Protein AF-A0A293M9V7-F1 (afdb_monomer)

Foldseek 3Di:
DDDLVVLLVCCCVPPVVVCVVCLVVQVPDDPVSLVVSQVVVLVSLCVSVVHDPPDDSVVSCVVSVPDRSNVVSVVVVVVVVVVD

Structure (mmCIF, N/CA/C/O backbone):
data_AF-A0A293M9V7-F1
#
_entry.id   AF-A0A293M9V7-F1
#
loop_
_atom_site.group_PDB
_atom_site.id
_atom_site.type_symbol
_atom_site.label_atom_id
_atom_site.label_alt_id
_atom_site.label_comp_id
_atom_site.label_asym_id
_atom_site.lab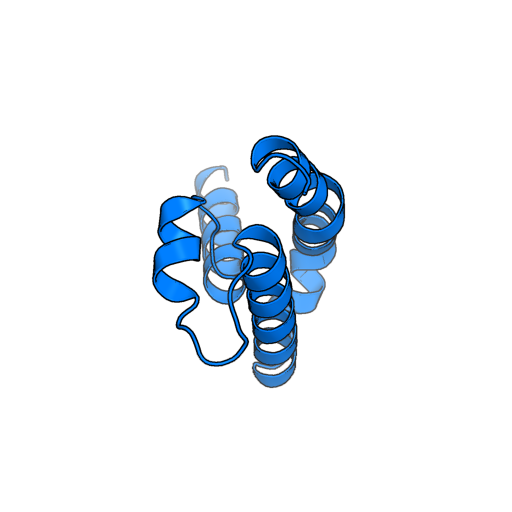el_entity_id
_atom_site.label_seq_id
_atom_site.pdbx_PDB_ins_code
_atom_site.Cartn_x
_atom_site.Cartn_y
_atom_site.Cartn_z
_atom_site.occupancy
_atom_site.B_iso_or_equiv
_atom_site.auth_seq_id
_atom_site.auth_comp_id
_atom_site.auth_asym_id
_atom_site.auth_atom_id
_atom_site.pdbx_PDB_model_num
ATOM 1 N N . MET A 1 1 ? -1.374 4.278 22.039 1.00 63.72 1 MET A N 1
ATOM 2 C CA . MET A 1 1 ? -1.681 3.481 20.827 1.00 63.72 1 MET A CA 1
ATOM 3 C C . MET A 1 1 ? -2.228 4.425 19.762 1.00 63.72 1 MET A C 1
ATOM 5 O O . MET A 1 1 ? -3.261 5.027 20.007 1.00 63.72 1 MET A O 1
ATOM 9 N N . PHE A 1 2 ? -1.528 4.642 18.640 1.00 77.00 2 PHE A N 1
ATOM 10 C CA . PHE A 1 2 ? -1.978 5.610 17.626 1.00 77.00 2 PHE A CA 1
ATOM 11 C C . PHE A 1 2 ? -3.291 5.167 16.950 1.00 77.00 2 PHE A C 1
ATOM 13 O O . PHE A 1 2 ? -3.455 3.968 16.686 1.00 77.00 2 PHE A O 1
ATOM 20 N N . PRO A 1 3 ? -4.205 6.101 16.625 1.00 88.06 3 PRO A N 1
ATOM 21 C CA . PRO A 1 3 ? -5.431 5.791 15.897 1.00 88.06 3 PRO A CA 1
ATOM 22 C C . PRO A 1 3 ? -5.123 5.220 14.506 1.00 88.06 3 PRO A C 1
ATOM 24 O O . PRO A 1 3 ? -4.112 5.548 13.879 1.00 88.06 3 PRO A O 1
ATOM 27 N N . PHE A 1 4 ? -6.017 4.362 14.006 1.00 87.56 4 PHE A N 1
ATOM 28 C CA . PHE A 1 4 ? -5.836 3.648 12.737 1.00 87.56 4 PHE A CA 1
ATOM 29 C C . PHE A 1 4 ? -5.524 4.582 11.556 1.00 87.56 4 PHE A C 1
ATOM 31 O O . PHE A 1 4 ? -4.610 4.305 10.781 1.00 87.56 4 PHE A O 1
ATOM 38 N N . ARG A 1 5 ? -6.213 5.728 11.471 1.00 89.00 5 ARG A N 1
ATOM 39 C CA . ARG A 1 5 ? -6.003 6.737 10.421 1.00 89.00 5 ARG A CA 1
ATOM 40 C C . ARG A 1 5 ? -4.557 7.225 10.328 1.00 89.00 5 ARG A C 1
ATOM 42 O O . ARG A 1 5 ? -4.034 7.326 9.225 1.00 89.00 5 ARG A O 1
ATOM 49 N N . ILE A 1 6 ? -3.901 7.482 11.461 1.00 91.69 6 ILE A N 1
ATOM 50 C CA . ILE A 1 6 ? -2.510 7.964 11.476 1.00 91.69 6 ILE A CA 1
ATOM 51 C C . ILE A 1 6 ? -1.564 6.860 11.001 1.00 91.69 6 ILE A C 1
ATOM 53 O O . ILE A 1 6 ? -0.674 7.111 10.195 1.00 91.69 6 ILE A O 1
ATOM 57 N N . LYS A 1 7 ? -1.794 5.615 11.434 1.00 91.38 7 LYS A N 1
ATOM 58 C CA . LYS A 1 7 ? -0.999 4.459 10.992 1.00 91.38 7 LYS A CA 1
ATOM 59 C C . LYS A 1 7 ? -1.125 4.226 9.483 1.00 91.38 7 LYS A C 1
ATOM 61 O O . LYS A 1 7 ? -0.127 3.947 8.825 1.00 91.38 7 LYS A O 1
ATOM 66 N N . LEU A 1 8 ? -2.331 4.383 8.933 1.00 92.12 8 LEU A N 1
ATOM 67 C CA . LEU A 1 8 ? -2.576 4.305 7.492 1.00 92.12 8 LEU A CA 1
ATOM 68 C C . LEU A 1 8 ? -1.900 5.452 6.734 1.00 92.12 8 LEU A C 1
ATOM 70 O O . LEU A 1 8 ? -1.299 5.219 5.689 1.00 92.12 8 LEU A O 1
ATOM 74 N N . LEU A 1 9 ? -1.953 6.672 7.272 1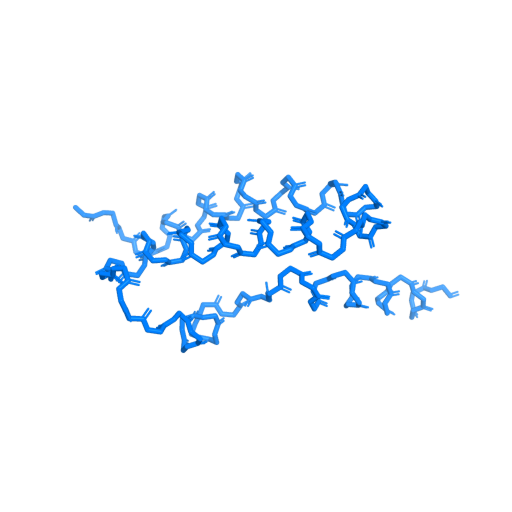.00 93.06 9 LEU A N 1
ATOM 75 C CA . LEU A 1 9 ? -1.292 7.829 6.674 1.00 93.06 9 LEU A CA 1
ATOM 76 C C . LEU A 1 9 ? 0.223 7.624 6.609 1.00 93.06 9 LEU A C 1
ATOM 78 O O . LEU A 1 9 ? 0.798 7.801 5.543 1.00 93.06 9 LEU A O 1
ATOM 82 N N . LEU A 1 10 ? 0.844 7.163 7.697 1.00 93.00 10 LEU A N 1
ATOM 83 C CA . LEU A 1 10 ? 2.270 6.822 7.739 1.00 93.00 10 LEU A CA 1
ATOM 84 C C . LEU A 1 10 ? 2.639 5.708 6.755 1.00 93.00 10 LEU A C 1
ATOM 86 O O . LEU A 1 10 ? 3.657 5.786 6.069 1.00 93.00 10 LEU A O 1
ATOM 90 N N . TYR A 1 11 ? 1.808 4.669 6.659 1.00 93.69 11 TYR A N 1
ATOM 91 C CA . TYR A 1 11 ? 2.007 3.607 5.677 1.00 93.69 11 TYR A CA 1
ATOM 92 C C . TYR A 1 11 ? 1.968 4.157 4.245 1.00 93.69 11 TYR A C 1
ATOM 94 O O . TYR A 1 11 ? 2.818 3.812 3.426 1.00 93.69 11 TYR A O 1
ATOM 102 N N . ASN A 1 12 ? 1.023 5.047 3.947 1.00 92.00 12 ASN A N 1
ATOM 103 C CA . ASN A 1 12 ? 0.903 5.643 2.623 1.00 92.00 12 ASN A CA 1
ATOM 104 C C . ASN A 1 12 ? 2.051 6.620 2.312 1.00 92.00 12 ASN A C 1
ATOM 106 O O . ASN A 1 12 ? 2.593 6.589 1.208 1.00 92.00 12 ASN A O 1
ATOM 110 N N . SER A 1 13 ? 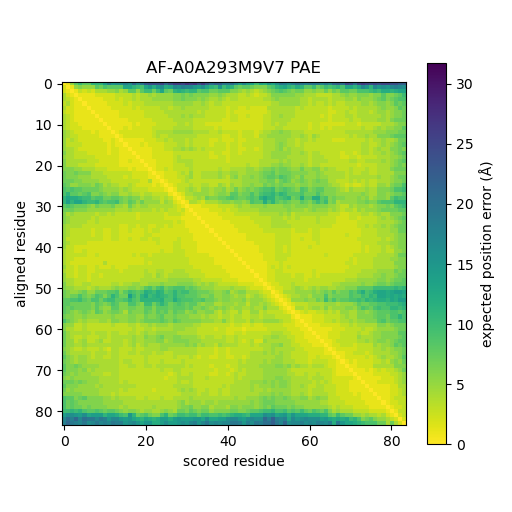2.447 7.456 3.274 1.00 93.56 13 SER A N 1
ATOM 111 C CA . SER A 1 13 ? 3.457 8.499 3.073 1.00 93.56 13 SER A CA 1
ATOM 112 C C . SER A 1 13 ? 4.882 7.964 3.005 1.00 93.56 13 SER A C 1
ATOM 114 O O . SER A 1 13 ? 5.687 8.520 2.263 1.00 93.56 13 SER A O 1
ATOM 116 N N . LEU A 1 14 ? 5.197 6.894 3.741 1.00 91.19 14 LEU A N 1
ATOM 117 C CA . LEU A 1 14 ? 6.537 6.308 3.778 1.00 91.19 14 LEU A CA 1
ATOM 118 C C . LEU A 1 14 ? 6.624 5.060 2.904 1.00 91.19 14 LEU A C 1
ATOM 120 O O . LEU A 1 14 ? 7.462 4.964 2.020 1.00 91.19 14 LEU A O 1
ATOM 124 N N . PHE A 1 15 ? 5.764 4.070 3.127 1.00 92.06 15 PHE A N 1
ATOM 125 C CA . PHE A 1 15 ? 5.935 2.769 2.482 1.00 92.06 15 PHE A CA 1
ATOM 126 C C . PHE A 1 15 ? 5.371 2.748 1.055 1.00 92.06 15 PHE A C 1
ATOM 128 O O . PHE A 1 15 ? 6.055 2.334 0.116 1.00 92.06 15 PHE A O 1
ATOM 135 N N . MET A 1 16 ? 4.130 3.212 0.875 1.00 91.31 16 MET A N 1
ATOM 136 C CA . MET A 1 16 ? 3.463 3.194 -0.433 1.00 91.31 16 MET A CA 1
ATOM 137 C C . MET A 1 16 ? 4.098 4.170 -1.429 1.00 91.31 16 MET A C 1
ATOM 139 O O . MET A 1 16 ? 4.167 3.851 -2.616 1.00 91.31 16 MET A O 1
ATOM 143 N N . SER A 1 17 ? 4.570 5.330 -0.972 1.00 92.06 17 SER A N 1
ATOM 144 C CA . SER A 1 17 ? 5.268 6.322 -1.801 1.00 92.06 17 SER A CA 1
ATOM 145 C C . SER A 1 17 ? 6.556 5.746 -2.404 1.00 92.06 17 SER A C 1
ATOM 147 O O . SER A 1 17 ? 6.709 5.748 -3.627 1.00 92.06 17 SER A O 1
ATOM 149 N N . HIS A 1 18 ? 7.423 5.140 -1.583 1.00 91.25 18 HIS A N 1
ATOM 150 C CA . HIS A 1 18 ? 8.655 4.491 -2.041 1.00 91.25 18 HIS A CA 1
ATOM 151 C C . HIS A 1 18 ? 8.378 3.311 -2.974 1.00 91.25 18 HIS A C 1
ATOM 153 O O . HIS A 1 18 ? 8.992 3.206 -4.036 1.00 91.25 18 HIS A O 1
ATOM 159 N N . LEU A 1 19 ? 7.419 2.441 -2.632 1.00 90.19 19 LEU A N 1
ATOM 160 C CA . LEU A 1 19 ? 7.021 1.347 -3.522 1.00 90.19 19 LEU A CA 1
ATOM 161 C C . LEU A 1 19 ? 6.463 1.858 -4.846 1.00 90.19 19 LEU A C 1
ATOM 163 O O . LEU A 1 19 ? 6.701 1.255 -5.891 1.00 90.19 19 LEU A O 1
ATOM 167 N N . SER A 1 20 ? 5.713 2.954 -4.810 1.00 88.69 20 SER A N 1
ATOM 168 C CA . SER A 1 20 ? 5.125 3.533 -6.006 1.00 88.69 20 SER A CA 1
ATOM 169 C C . SER A 1 20 ? 6.167 4.119 -6.938 1.00 88.69 20 SER A C 1
ATOM 171 O O . SER A 1 20 ? 6.024 3.916 -8.141 1.00 88.69 20 SER A O 1
ATOM 173 N N . TYR A 1 21 ? 7.174 4.800 -6.394 1.00 90.31 21 TYR A N 1
ATOM 174 C CA . TYR A 1 21 ? 8.275 5.383 -7.152 1.00 90.31 21 TYR A CA 1
ATOM 175 C C . TYR A 1 21 ? 9.185 4.299 -7.739 1.00 90.31 21 TYR A C 1
ATOM 177 O O . TYR A 1 21 ? 9.389 4.234 -8.947 1.00 90.31 21 TYR A O 1
ATOM 185 N N . CYS A 1 22 ? 9.641 3.357 -6.911 1.00 88.94 22 CYS A N 1
ATOM 186 C CA . CYS A 1 22 ? 10.571 2.311 -7.332 1.00 88.94 22 CYS A CA 1
ATOM 187 C C . CYS A 1 22 ? 9.907 1.164 -8.121 1.00 88.94 22 CYS A C 1
ATOM 189 O O . CYS A 1 22 ? 10.521 0.108 -8.272 1.00 88.94 22 CYS A O 1
ATOM 191 N N . HIS A 1 23 ? 8.665 1.318 -8.603 1.00 87.12 23 HIS A N 1
ATOM 192 C CA . HIS A 1 23 ? 7.894 0.207 -9.178 1.00 87.12 23 HIS A CA 1
ATOM 193 C C . HIS A 1 23 ? 8.488 -0.394 -10.448 1.00 87.12 23 HIS A C 1
ATOM 195 O O . HIS A 1 23 ? 8.290 -1.580 -10.701 1.00 87.12 23 HIS A O 1
ATOM 201 N N . LEU A 1 24 ? 9.226 0.398 -11.225 1.00 86.06 24 LEU A N 1
ATOM 202 C CA . LEU A 1 24 ? 9.952 -0.081 -12.401 1.00 86.06 24 LEU A CA 1
ATOM 203 C C . LEU A 1 24 ? 11.128 -0.977 -11.996 1.00 86.06 24 LEU A C 1
ATOM 205 O O . LEU A 1 24 ? 11.365 -2.012 -12.615 1.00 86.06 24 LEU A O 1
ATOM 209 N N . VAL A 1 25 ? 11.809 -0.617 -10.904 1.00 88.56 25 VAL A N 1
ATOM 210 C CA . VAL A 1 25 ? 12.958 -1.361 -10.382 1.00 88.56 25 VAL A CA 1
ATOM 211 C C . VAL A 1 25 ? 12.499 -2.680 -9.779 1.00 88.56 25 VAL 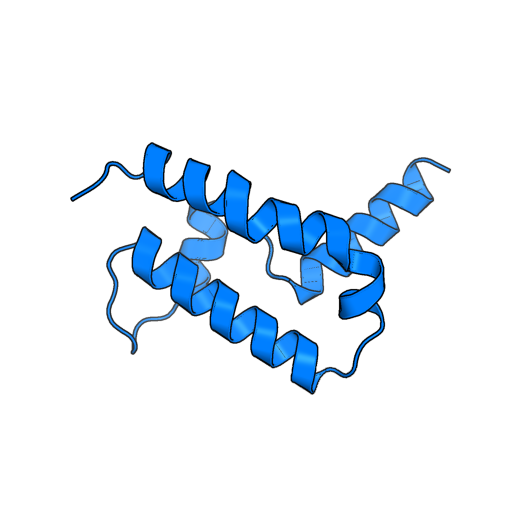A C 1
ATOM 213 O O . VAL A 1 25 ? 12.898 -3.739 -10.241 1.00 88.56 25 VAL A O 1
ATOM 216 N N . TRP A 1 26 ? 11.622 -2.666 -8.772 1.00 88.12 26 TRP A N 1
ATOM 217 C CA . TRP A 1 26 ? 11.230 -3.926 -8.133 1.00 88.12 26 TRP A CA 1
ATOM 218 C C . TRP A 1 26 ? 10.279 -4.770 -8.992 1.00 88.12 26 TRP A C 1
ATOM 220 O O . TRP A 1 26 ? 10.259 -5.990 -8.839 1.00 88.12 26 TRP A O 1
ATOM 230 N N . GLY A 1 27 ? 9.523 -4.167 -9.914 1.00 83.94 27 GLY A N 1
ATOM 231 C CA . GLY A 1 27 ? 8.613 -4.883 -10.813 1.00 83.94 27 GLY A CA 1
ATOM 232 C C . GLY A 1 27 ? 9.315 -5.780 -11.835 1.00 83.94 27 GLY A C 1
ATOM 233 O O . GLY A 1 27 ? 8.743 -6.780 -12.261 1.00 83.94 27 GLY A O 1
ATOM 234 N N . THR A 1 28 ? 10.564 -5.459 -12.180 1.00 84.50 28 THR A N 1
ATOM 235 C CA . THR A 1 28 ? 11.409 -6.219 -13.118 1.00 84.50 28 THR A CA 1
ATOM 236 C C . THR A 1 28 ? 12.372 -7.184 -12.419 1.00 84.50 28 THR A C 1
ATOM 238 O O . THR A 1 28 ? 13.057 -7.965 -13.074 1.00 84.50 28 THR A O 1
ATOM 241 N N . THR A 1 29 ? 12.419 -7.168 -11.084 1.00 89.31 29 THR A N 1
ATOM 242 C CA . THR A 1 29 ? 13.338 -8.014 -10.308 1.00 89.31 29 THR A CA 1
ATOM 243 C C . THR A 1 29 ? 12.849 -9.451 -10.120 1.00 89.31 29 THR A C 1
ATOM 245 O O . THR A 1 29 ? 11.670 -9.775 -10.271 1.00 89.31 29 THR A O 1
ATOM 248 N N . SER A 1 30 ? 13.773 -10.324 -9.708 1.00 89.00 30 SER A N 1
ATOM 249 C CA . SER A 1 30 ? 13.503 -11.718 -9.362 1.00 89.00 30 SER A CA 1
ATOM 250 C C . SER A 1 30 ? 12.408 -11.873 -8.303 1.00 89.00 30 SER A C 1
ATOM 252 O O . SER A 1 30 ? 12.288 -11.098 -7.350 1.00 89.00 30 SER A O 1
ATOM 254 N N . ARG A 1 31 ? 11.652 -12.971 -8.408 1.00 87.19 31 ARG A N 1
ATOM 255 C CA . ARG A 1 31 ? 10.539 -13.308 -7.504 1.00 87.19 31 ARG A CA 1
ATOM 256 C C . ARG A 1 31 ? 10.945 -13.382 -6.027 1.00 87.19 31 ARG A C 1
ATOM 258 O O . ARG A 1 31 ? 10.129 -13.099 -5.154 1.00 87.19 31 ARG A O 1
ATOM 265 N N . THR A 1 32 ? 12.201 -13.711 -5.739 1.00 90.19 32 THR A N 1
ATOM 266 C CA . THR A 1 32 ? 12.787 -13.694 -4.389 1.00 90.19 32 THR A CA 1
ATOM 267 C C . THR A 1 32 ? 12.775 -12.295 -3.766 1.00 90.19 32 THR A C 1
ATOM 269 O O . THR A 1 32 ? 12.351 -12.137 -2.620 1.00 90.19 32 THR A O 1
ATOM 272 N N . ASN A 1 33 ? 13.146 -11.267 -4.530 1.00 89.75 33 ASN A N 1
ATOM 273 C CA . ASN A 1 33 ? 13.157 -9.877 -4.072 1.00 89.75 33 ASN A CA 1
ATOM 274 C C . ASN A 1 33 ? 11.734 -9.353 -3.862 1.00 89.75 33 ASN A C 1
ATOM 276 O O . ASN A 1 33 ? 11.441 -8.747 -2.831 1.00 89.75 33 ASN A O 1
ATOM 280 N N . VAL A 1 34 ? 10.818 -9.674 -4.779 1.00 90.88 34 VAL A N 1
ATOM 281 C CA . VAL A 1 34 ? 9.390 -9.347 -4.634 1.00 90.88 34 VAL A CA 1
ATOM 282 C C . VAL A 1 34 ? 8.797 -10.008 -3.386 1.00 90.88 34 VAL A C 1
ATOM 284 O O . VAL A 1 34 ? 8.071 -9.366 -2.627 1.00 90.88 34 VAL A O 1
ATOM 287 N N . ASN A 1 35 ? 9.148 -11.268 -3.112 1.00 91.94 35 ASN A N 1
ATOM 288 C CA . ASN A 1 35 ? 8.723 -11.960 -1.896 1.00 91.94 35 ASN A CA 1
ATOM 289 C C . ASN A 1 35 ? 9.274 -11.285 -0.633 1.00 91.94 35 ASN A C 1
ATOM 291 O O . ASN A 1 35 ? 8.538 -11.132 0.342 1.00 91.94 35 ASN A O 1
ATOM 295 N N . ARG A 1 36 ? 10.531 -10.826 -0.648 1.00 92.25 36 ARG A N 1
ATOM 296 C CA . ARG A 1 36 ? 11.123 -10.072 0.467 1.00 92.25 36 ARG A CA 1
ATOM 297 C C . ARG A 1 36 ? 10.351 -8.781 0.740 1.00 92.25 36 ARG A C 1
ATOM 299 O O . ARG A 1 36 ? 10.010 -8.507 1.890 1.00 92.25 36 ARG A O 1
ATOM 306 N N . LEU A 1 37 ? 10.000 -8.035 -0.307 1.00 92.81 37 LEU A N 1
ATOM 307 C CA . LEU A 1 37 ? 9.166 -6.838 -0.190 1.00 92.81 37 LEU A CA 1
ATOM 308 C C . LEU A 1 37 ? 7.772 -7.162 0.371 1.00 92.81 37 LEU A C 1
ATOM 310 O O . LEU A 1 37 ? 7.266 -6.448 1.235 1.00 92.81 37 LEU A O 1
ATOM 314 N N . LEU A 1 38 ? 7.169 -8.275 -0.056 1.00 92.25 38 LEU A N 1
ATOM 315 C CA . LEU A 1 38 ? 5.874 -8.747 0.442 1.00 92.25 38 LEU A CA 1
ATOM 316 C C . LEU A 1 38 ? 5.937 -9.094 1.940 1.00 92.25 38 LEU A C 1
ATOM 318 O O . LEU A 1 38 ? 5.024 -8.758 2.695 1.00 92.25 38 LEU A O 1
ATOM 322 N N . VAL A 1 39 ? 7.024 -9.714 2.408 1.00 92.94 39 VAL A N 1
ATOM 323 C CA . VAL A 1 39 ? 7.245 -9.981 3.841 1.00 92.94 39 VAL A CA 1
ATOM 324 C C . VAL A 1 39 ? 7.319 -8.678 4.642 1.00 92.94 39 VAL A C 1
ATOM 326 O O . VAL A 1 39 ? 6.680 -8.580 5.694 1.00 92.94 39 VAL A O 1
ATOM 329 N N . ILE A 1 40 ? 8.021 -7.660 4.133 1.00 92.94 40 ILE A N 1
ATOM 330 C CA . ILE A 1 40 ? 8.090 -6.332 4.765 1.00 92.94 40 ILE A CA 1
ATOM 331 C C . ILE A 1 40 ? 6.698 -5.682 4.797 1.00 92.94 40 ILE A C 1
ATOM 333 O O . ILE A 1 40 ? 6.269 -5.209 5.849 1.00 92.94 40 ILE A O 1
ATOM 337 N N . GLN A 1 41 ? 5.940 -5.747 3.698 1.00 93.12 41 GLN A N 1
ATOM 338 C CA . GLN A 1 41 ? 4.565 -5.241 3.638 1.00 93.12 41 GLN A CA 1
ATOM 339 C C . GLN A 1 41 ? 3.659 -5.913 4.684 1.00 93.12 41 GLN A C 1
ATOM 341 O O . GLN A 1 41 ? 2.930 -5.238 5.410 1.00 93.12 41 GLN A O 1
ATOM 346 N N . LYS A 1 42 ? 3.741 -7.243 4.829 1.00 92.38 42 LYS A N 1
ATOM 347 C CA . LYS A 1 42 ? 3.006 -7.992 5.864 1.00 92.38 42 LYS A CA 1
ATOM 348 C C . LYS A 1 42 ? 3.415 -7.588 7.278 1.00 92.38 42 LYS A C 1
ATOM 350 O O . LYS A 1 42 ? 2.576 -7.596 8.175 1.00 92.38 42 LYS A O 1
ATOM 355 N N . LYS A 1 43 ? 4.692 -7.268 7.508 1.00 91.31 43 LYS A N 1
ATOM 356 C CA . LYS A 1 43 ? 5.174 -6.775 8.808 1.00 91.31 43 LYS A CA 1
ATOM 357 C C . LYS A 1 43 ? 4.541 -5.421 9.143 1.00 91.31 43 LYS A C 1
ATOM 359 O O . LYS A 1 43 ? 4.019 -5.269 10.243 1.00 91.31 43 LYS A O 1
ATOM 364 N N . MET A 1 44 ? 4.490 -4.498 8.181 1.00 91.56 44 MET A N 1
ATOM 365 C CA . MET A 1 44 ? 3.839 -3.194 8.355 1.00 91.56 44 MET A CA 1
ATOM 366 C C . MET A 1 44 ? 2.346 -3.332 8.660 1.00 91.56 44 MET A C 1
ATOM 368 O O . MET A 1 44 ? 1.858 -2.732 9.613 1.00 91.56 44 MET A O 1
ATOM 372 N N . ILE A 1 45 ? 1.628 -4.184 7.924 1.00 92.69 45 ILE A N 1
ATOM 373 C CA . ILE A 1 45 ? 0.197 -4.420 8.168 1.00 92.69 45 ILE A CA 1
ATOM 374 C C . ILE A 1 45 ? -0.045 -5.025 9.553 1.00 92.69 45 ILE A C 1
ATOM 37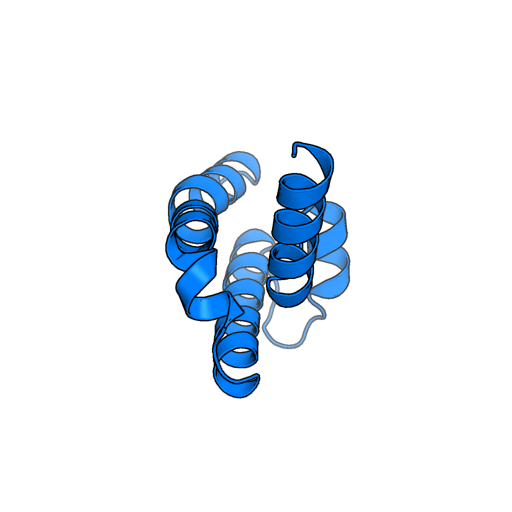6 O O . ILE A 1 45 ? -0.984 -4.617 10.229 1.00 92.69 45 ILE A O 1
ATOM 380 N N . ARG A 1 46 ? 0.819 -5.935 10.024 1.00 91.62 46 ARG A N 1
ATOM 381 C CA . ARG A 1 46 ? 0.737 -6.464 11.397 1.00 91.62 46 ARG A CA 1
ATOM 382 C C . ARG A 1 46 ? 0.921 -5.376 12.450 1.00 91.62 46 ARG A C 1
ATOM 384 O O . ARG A 1 46 ? 0.154 -5.345 13.407 1.00 91.62 46 ARG A O 1
ATOM 391 N N . MET A 1 47 ? 1.867 -4.456 12.250 1.00 89.56 47 MET A N 1
ATOM 392 C CA . MET A 1 47 ? 2.033 -3.296 13.136 1.00 89.56 47 MET A CA 1
ATOM 393 C C . MET A 1 47 ? 0.822 -2.355 13.075 1.00 89.56 47 MET A C 1
ATOM 395 O O . MET A 1 47 ? 0.383 -1.842 14.098 1.00 89.56 47 MET A O 1
ATOM 399 N N . MET A 1 48 ? 0.228 -2.154 11.896 1.00 90.38 48 MET A N 1
ATOM 400 C CA . MET A 1 48 ? -0.988 -1.348 11.756 1.00 90.38 48 MET A CA 1
ATOM 401 C C . MET A 1 48 ? -2.191 -1.986 12.449 1.00 90.38 48 MET A C 1
ATOM 403 O O . MET A 1 48 ? -2.974 -1.278 13.081 1.00 90.38 48 MET A O 1
ATOM 407 N N . ALA A 1 49 ? -2.321 -3.305 12.357 1.00 89.38 49 ALA A N 1
ATOM 408 C CA . ALA A 1 49 ? -3.441 -4.048 12.909 1.00 89.38 49 ALA A CA 1
ATOM 409 C C . ALA A 1 49 ? -3.248 -4.459 14.380 1.00 89.38 49 ALA A C 1
ATOM 411 O O . ALA A 1 49 ? -4.203 -4.907 15.004 1.00 89.38 49 ALA A O 1
ATOM 412 N N . ASN A 1 50 ? -2.047 -4.261 14.943 1.00 88.44 50 ASN A N 1
ATOM 413 C CA . ASN A 1 50 ? -1.642 -4.703 16.284 1.00 88.44 50 ASN A CA 1
ATOM 414 C C . ASN A 1 50 ? -1.824 -6.213 16.506 1.00 88.44 50 ASN A C 1
ATOM 416 O O . ASN A 1 50 ? -2.433 -6.639 17.484 1.00 88.44 50 ASN A O 1
ATOM 420 N N . ILE A 1 51 ? -1.302 -7.027 15.589 1.00 89.12 51 ILE A N 1
ATOM 421 C CA . ILE A 1 51 ? -1.500 -8.481 15.620 1.00 89.12 51 ILE A CA 1
ATOM 422 C C . ILE A 1 51 ? -0.164 -9.201 15.725 1.00 89.12 51 ILE A C 1
ATOM 424 O O . ILE A 1 51 ? 0.833 -8.780 15.135 1.00 89.12 51 ILE A O 1
ATOM 428 N N . GLY A 1 52 ? -0.167 -10.318 16.454 1.00 87.31 52 GLY A N 1
ATOM 429 C CA . GLY A 1 52 ? 0.980 -11.207 16.582 1.00 87.31 52 GLY A CA 1
ATOM 430 C C . GLY A 1 52 ? 1.475 -11.784 15.250 1.00 87.31 52 GLY A C 1
ATOM 431 O O . GLY A 1 52 ? 0.781 -11.809 14.231 1.00 87.31 52 GLY A O 1
ATOM 432 N N . PHE A 1 53 ? 2.706 -12.291 15.272 1.00 80.56 53 PHE A N 1
ATOM 433 C CA . PHE A 1 53 ? 3.405 -12.791 14.086 1.00 80.56 53 PHE A CA 1
ATOM 434 C C . PHE A 1 53 ? 2.698 -13.972 13.399 1.00 80.56 53 PHE A C 1
ATOM 436 O O . PHE A 1 53 ? 2.713 -14.054 12.173 1.00 80.56 53 PHE A O 1
ATOM 443 N N . TYR A 1 54 ? 2.047 -14.848 14.166 1.00 81.44 54 TYR A N 1
ATOM 444 C CA . TYR A 1 54 ? 1.441 -16.087 13.660 1.00 81.44 54 TYR A CA 1
ATOM 445 C C . TYR A 1 54 ? 0.090 -15.902 12.961 1.00 81.44 54 TYR A C 1
ATOM 447 O O . TYR A 1 54 ? -0.367 -16.798 12.257 1.00 81.44 54 TYR A O 1
ATOM 455 N N . TYR A 1 55 ? -0.550 -14.744 13.115 1.00 86.25 55 TYR A N 1
ATOM 456 C CA . TYR A 1 55 ? -1.865 -14.513 12.530 1.00 86.25 55 TYR A CA 1
ATOM 457 C C . TYR A 1 55 ? -1.788 -14.205 11.032 1.00 86.25 55 TYR A C 1
ATOM 459 O O . TYR A 1 55 ? -0.850 -13.563 10.538 1.00 86.25 55 TYR A O 1
ATOM 467 N N . SER A 1 56 ? -2.830 -14.622 10.308 1.00 87.19 56 SER A N 1
ATOM 468 C CA . SER A 1 56 ? -2.965 -14.320 8.886 1.00 87.19 56 SER A CA 1
ATOM 469 C C . SER A 1 56 ? -3.183 -12.823 8.655 1.00 87.19 56 SER A C 1
ATOM 471 O O . SER A 1 56 ? -4.012 -12.176 9.288 1.00 87.19 56 SER A O 1
ATOM 473 N N . THR A 1 57 ? -2.440 -12.274 7.696 1.00 88.06 57 THR A N 1
ATOM 474 C CA . THR A 1 57 ? -2.538 -10.863 7.280 1.00 88.06 57 THR A CA 1
ATOM 475 C C . THR A 1 57 ? -3.547 -10.646 6.158 1.00 88.06 57 THR A C 1
ATOM 477 O O . THR A 1 57 ? -3.844 -9.505 5.819 1.00 88.06 57 THR A O 1
ATOM 480 N N . GLU A 1 58 ? -4.082 -11.721 5.576 1.00 87.75 58 GLU A N 1
ATOM 481 C CA . GLU A 1 58 ? -4.902 -11.687 4.362 1.00 87.75 58 GLU A CA 1
ATOM 482 C C . GLU A 1 58 ? -6.180 -10.859 4.519 1.00 87.75 58 GLU A C 1
ATOM 484 O O . GLU A 1 58 ? -6.490 -10.036 3.658 1.00 87.75 58 GLU A O 1
ATOM 489 N N . ASN A 1 59 ? -6.862 -11.000 5.655 1.00 88.56 59 ASN A N 1
ATOM 490 C CA . ASN A 1 59 ? -8.079 -10.243 5.947 1.00 88.56 59 ASN A CA 1
ATOM 491 C C . ASN A 1 59 ? -7.796 -8.738 6.058 1.00 88.56 59 ASN A C 1
ATOM 493 O O . ASN A 1 59 ? -8.594 -7.924 5.601 1.00 88.56 59 ASN A O 1
ATOM 497 N N . TYR A 1 60 ? -6.627 -8.358 6.576 1.00 89.38 60 TYR A N 1
ATOM 498 C CA . TYR A 1 60 ? -6.248 -6.957 6.775 1.00 89.38 60 TYR A CA 1
ATOM 499 C C . TYR A 1 60 ? -5.882 -6.243 5.480 1.00 89.38 60 TYR A C 1
ATOM 501 O O . TYR A 1 60 ? -6.143 -5.051 5.355 1.00 89.38 60 TYR A O 1
ATOM 509 N N . PHE A 1 61 ? -5.358 -6.960 4.482 1.00 90.19 61 PHE A N 1
ATOM 510 C CA . PHE A 1 61 ? -5.196 -6.391 3.142 1.00 90.19 61 PHE A CA 1
ATOM 511 C C . PHE A 1 61 ? -6.542 -5.939 2.563 1.00 90.19 61 PHE A C 1
ATOM 513 O O . PHE A 1 61 ? -6.626 -4.842 2.016 1.00 90.19 61 PHE A O 1
ATOM 520 N N . LYS A 1 62 ? -7.595 -6.753 2.731 1.00 89.12 62 LYS A N 1
ATOM 521 C CA . LYS A 1 62 ? -8.952 -6.411 2.283 1.00 89.12 62 LYS A CA 1
ATOM 522 C C . LYS A 1 62 ? -9.558 -5.291 3.130 1.00 89.12 62 LYS A C 1
ATOM 524 O O . LYS A 1 62 ? -10.021 -4.309 2.573 1.00 89.12 62 LYS A O 1
ATOM 529 N N . LEU A 1 63 ? -9.486 -5.396 4.459 1.00 88.88 63 LEU A N 1
ATOM 530 C CA . LEU A 1 63 ? -10.031 -4.383 5.376 1.00 88.88 63 LEU A CA 1
ATOM 531 C C . LEU A 1 63 ? -9.416 -2.996 5.165 1.00 88.88 63 LEU A C 1
ATOM 533 O O . LEU A 1 63 ? -10.108 -1.990 5.279 1.00 88.88 63 LEU A O 1
ATOM 537 N N . TYR A 1 64 ? -8.116 -2.930 4.872 1.00 88.88 64 TYR A N 1
ATOM 538 C CA . TYR A 1 64 ? -7.410 -1.665 4.669 1.00 88.88 64 TYR A CA 1
ATOM 539 C C . TYR A 1 64 ? -7.389 -1.214 3.206 1.00 88.88 64 TYR A C 1
ATOM 541 O O . TYR A 1 64 ? -6.805 -0.172 2.917 1.00 88.88 64 TYR A O 1
ATOM 549 N N . ASN A 1 65 ? -8.011 -1.970 2.292 1.00 89.31 65 ASN A N 1
ATOM 550 C CA . ASN A 1 65 ? -7.972 -1.731 0.846 1.00 89.31 65 ASN A CA 1
ATOM 551 C C . ASN A 1 65 ? -6.539 -1.566 0.304 1.00 89.31 65 ASN A C 1
ATOM 553 O O . ASN A 1 65 ? -6.266 -0.737 -0.563 1.00 89.31 65 ASN A O 1
ATOM 557 N N . ILE A 1 66 ? -5.601 -2.364 0.822 1.00 91.12 66 ILE A N 1
ATOM 558 C CA . ILE A 1 66 ? -4.196 -2.345 0.408 1.00 91.12 66 ILE A CA 1
ATOM 559 C C . ILE A 1 66 ? -3.955 -3.492 -0.571 1.00 91.12 66 ILE A C 1
ATOM 561 O O . ILE A 1 66 ? -4.137 -4.667 -0.248 1.00 91.12 66 ILE A O 1
ATOM 565 N N . LEU A 1 67 ? -3.464 -3.161 -1.764 1.00 90.38 67 LEU A N 1
ATOM 566 C CA . LEU A 1 67 ? -3.015 -4.155 -2.735 1.00 90.38 67 LEU A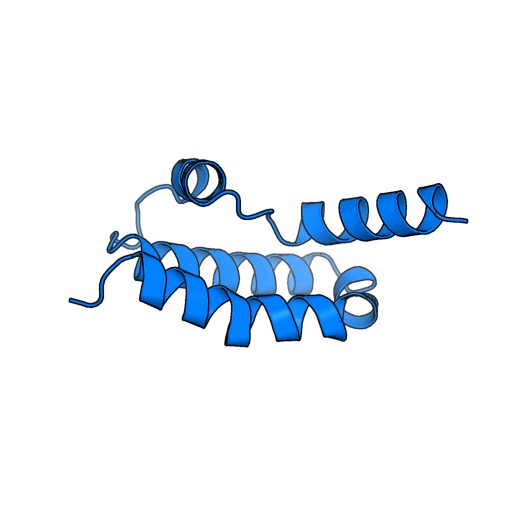 CA 1
ATOM 567 C C . LEU A 1 67 ? -1.680 -4.782 -2.315 1.00 90.38 67 LEU A C 1
ATOM 569 O O . LEU A 1 67 ? -0.741 -4.101 -1.891 1.00 90.38 67 LEU A O 1
ATOM 573 N N . LYS A 1 68 ? -1.570 -6.103 -2.491 1.00 91.00 68 LYS A N 1
ATOM 574 C 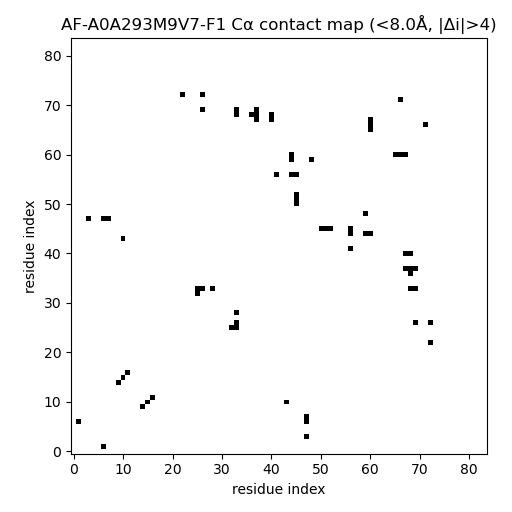CA . LYS A 1 68 ? -0.295 -6.818 -2.359 1.00 91.00 68 LYS A CA 1
ATOM 575 C C . LYS A 1 68 ? 0.662 -6.341 -3.459 1.00 91.00 68 LYS A C 1
ATOM 577 O O . LYS A 1 68 ? 0.252 -6.208 -4.611 1.00 91.00 68 LYS A O 1
ATOM 582 N N . ILE A 1 69 ? 1.941 -6.164 -3.129 1.00 89.69 69 ILE A N 1
ATOM 583 C CA . ILE A 1 69 ? 3.002 -5.739 -4.069 1.00 89.69 69 ILE A CA 1
ATOM 584 C C . ILE A 1 69 ? 2.978 -6.455 -5.436 1.00 89.69 69 ILE A C 1
ATOM 586 O O . ILE A 1 69 ? 2.977 -5.760 -6.452 1.00 89.69 69 ILE A O 1
ATOM 590 N N . PRO A 1 70 ? 2.891 -7.800 -5.530 1.00 86.19 70 PRO A N 1
ATOM 591 C CA . PRO A 1 70 ? 2.851 -8.469 -6.836 1.00 86.19 70 PRO A CA 1
ATOM 592 C C . PRO A 1 70 ? 1.621 -8.095 -7.680 1.00 86.19 70 PRO A C 1
ATOM 594 O O . PRO A 1 70 ? 1.700 -8.050 -8.906 1.00 86.19 70 PRO A O 1
ATOM 597 N N . CYS A 1 71 ? 0.485 -7.805 -7.043 1.00 88.12 71 CYS A N 1
ATOM 598 C CA . CYS A 1 71 ? -0.726 -7.351 -7.728 1.00 88.12 71 CYS A CA 1
ATOM 599 C C . CYS A 1 71 ? -0.616 -5.878 -8.138 1.00 88.12 71 CYS A C 1
ATOM 601 O O . CYS A 1 71 ? -1.110 -5.494 -9.194 1.00 88.12 71 CYS A O 1
ATOM 603 N N . LEU A 1 72 ? 0.063 -5.066 -7.324 1.00 89.12 72 LEU A N 1
ATOM 604 C CA . LEU A 1 72 ? 0.232 -3.633 -7.541 1.00 89.12 72 LEU A CA 1
ATOM 605 C C . LEU A 1 72 ? 0.982 -3.333 -8.844 1.00 89.12 72 LEU A C 1
ATOM 607 O O . LEU A 1 72 ? 0.579 -2.433 -9.574 1.00 89.12 72 LEU A O 1
ATOM 611 N N . TYR A 1 73 ? 2.017 -4.111 -9.175 1.00 88.19 73 TYR A N 1
ATOM 612 C CA . TYR A 1 73 ? 2.743 -3.945 -10.439 1.00 88.19 73 TYR A CA 1
ATOM 613 C C . TYR A 1 73 ? 1.844 -4.179 -11.657 1.00 88.19 73 TYR A C 1
ATOM 615 O O . TYR A 1 73 ? 1.763 -3.331 -12.542 1.00 88.19 73 TYR A O 1
ATOM 623 N N . ARG A 1 74 ? 1.103 -5.296 -11.662 1.00 87.06 74 ARG A N 1
ATOM 624 C CA . ARG A 1 74 ? 0.153 -5.629 -12.736 1.00 87.06 74 ARG A CA 1
ATOM 625 C C . ARG A 1 74 ? -0.933 -4.569 -12.881 1.00 87.06 74 ARG A C 1
ATOM 627 O O . ARG A 1 74 ? -1.262 -4.185 -13.995 1.00 87.06 74 ARG A O 1
ATOM 634 N N . TYR A 1 75 ? -1.455 -4.079 -11.758 1.00 89.50 75 TYR A N 1
ATOM 635 C CA . TYR A 1 75 ? -2.458 -3.020 -11.744 1.00 89.50 75 TYR A CA 1
ATOM 636 C C . TYR A 1 75 ? -1.922 -1.713 -12.342 1.00 89.50 75 TYR A C 1
ATOM 638 O O . TYR A 1 75 ? -2.585 -1.110 -13.182 1.00 89.50 75 TYR A O 1
ATOM 646 N N . LYS A 1 76 ? -0.706 -1.294 -11.962 1.00 87.56 76 LYS A N 1
ATOM 647 C CA . LYS A 1 76 ? -0.076 -0.093 -12.528 1.00 87.56 76 LYS A CA 1
ATOM 648 C C . LYS A 1 76 ? 0.170 -0.221 -14.028 1.00 87.56 76 LYS A C 1
ATOM 650 O O . LYS A 1 76 ? -0.127 0.722 -14.750 1.00 87.56 76 LYS A O 1
ATOM 655 N N . LEU A 1 77 ? 0.648 -1.377 -14.489 1.00 87.69 77 LEU A N 1
ATOM 656 C CA . LEU A 1 77 ? 0.806 -1.647 -15.919 1.00 87.69 77 LEU A CA 1
ATOM 657 C C . LEU A 1 77 ? -0.532 -1.556 -16.655 1.00 87.69 77 LEU A C 1
ATOM 659 O O . LEU A 1 77 ? -0.634 -0.828 -17.632 1.00 87.69 77 LEU A O 1
ATOM 663 N N . ALA A 1 78 ? -1.572 -2.234 -16.164 1.00 89.81 78 ALA A N 1
ATOM 664 C CA . ALA A 1 78 ? -2.895 -2.193 -16.784 1.00 89.81 78 ALA A CA 1
ATOM 665 C C . ALA A 1 78 ? -3.466 -0.767 -16.846 1.00 89.81 78 ALA A C 1
ATOM 667 O O . ALA A 1 78 ? -4.050 -0.381 -17.852 1.00 89.81 78 ALA A O 1
ATOM 668 N N . CYS A 1 79 ? -3.267 0.029 -15.793 1.00 87.81 79 CYS A N 1
ATOM 669 C CA . CYS A 1 79 ? -3.677 1.431 -15.766 1.00 87.81 79 CYS A CA 1
ATOM 670 C C . CYS A 1 79 ? -2.894 2.278 -16.782 1.00 87.81 79 CYS A C 1
ATOM 672 O O . CYS A 1 79 ? -3.485 3.101 -17.473 1.00 87.81 79 CYS A O 1
ATOM 674 N N . PHE A 1 80 ? -1.584 2.043 -16.910 1.00 87.25 80 PHE A N 1
ATOM 675 C CA . PHE A 1 80 ? -0.741 2.719 -17.896 1.00 87.25 80 PHE A CA 1
ATOM 676 C C . PHE A 1 80 ? -1.182 2.408 -19.330 1.00 87.25 80 PHE A C 1
ATOM 678 O O . PHE A 1 80 ? -1.394 3.333 -20.098 1.00 87.25 80 PHE A O 1
ATOM 685 N N . TYR A 1 81 ? -1.403 1.131 -19.660 1.00 90.06 81 TYR A N 1
ATOM 686 C CA . TYR A 1 81 ? -1.878 0.720 -20.987 1.00 90.06 81 TYR A CA 1
ATOM 687 C C . TYR A 1 81 ? -3.304 1.176 -21.298 1.00 90.06 81 TYR A C 1
ATOM 689 O O . TYR A 1 81 ? -3.614 1.407 -22.455 1.00 90.06 81 TYR A O 1
ATOM 697 N N . LYS A 1 82 ? -4.183 1.285 -20.295 1.00 88.06 82 LYS A N 1
ATOM 698 C CA .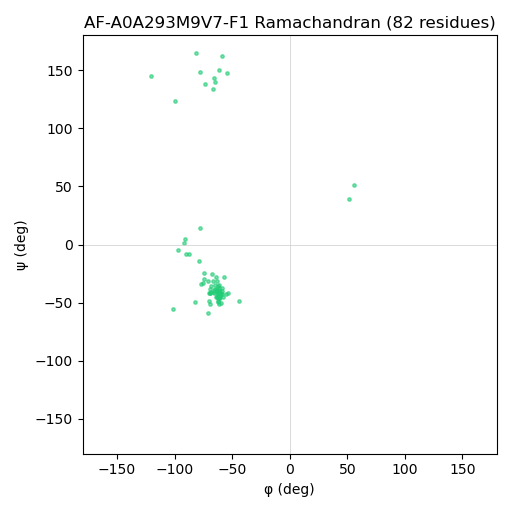 LYS A 1 82 ? -5.556 1.774 -20.494 1.00 88.06 82 LYS A CA 1
ATOM 699 C C . LYS A 1 82 ? -5.608 3.276 -20.797 1.00 88.06 82 LYS A C 1
ATOM 701 O O . LYS A 1 82 ? -6.540 3.725 -21.452 1.00 88.06 82 LYS A O 1
ATOM 706 N N . ASN A 1 83 ? -4.665 4.041 -20.253 1.00 75.75 83 ASN A N 1
ATOM 707 C CA . ASN A 1 83 ? -4.593 5.494 -20.420 1.00 75.75 83 ASN A CA 1
ATOM 708 C C . ASN A 1 83 ? -3.733 5.920 -21.626 1.00 75.75 83 ASN A C 1
ATOM 710 O O . ASN A 1 83 ? -3.490 7.115 -21.793 1.00 75.75 83 ASN A O 1
ATOM 714 N N . LEU A 1 84 ? -3.249 4.950 -22.404 1.00 60.62 84 LEU A N 1
ATOM 715 C CA . LEU A 1 84 ? -2.493 5.106 -23.645 1.00 60.62 84 LEU A CA 1
ATOM 716 C C . LEU A 1 84 ? -3.434 4.872 -24.827 1.00 60.62 84 LEU A C 1
ATOM 718 O O . LEU A 1 84 ? -3.331 5.646 -25.800 1.00 60.62 84 LEU A O 1
#

Organism: Ornithodoros erraticus (NCBI:txid265619)

Mean predicted aligned error: 4.51 Å

Solvent-accessible surface area (backbone atoms only — not comparable to full-atom values): 5024 Å² to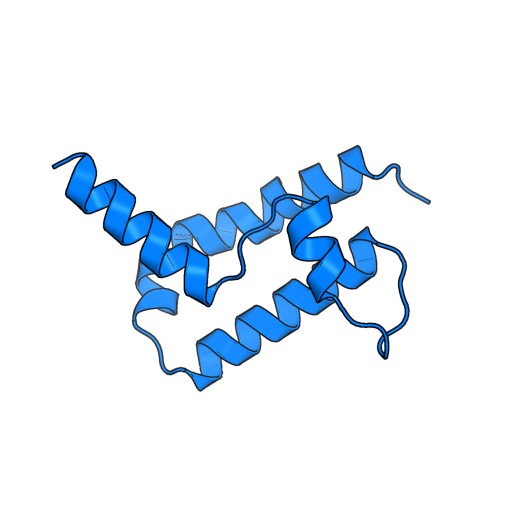tal; per-residue (Å²): 132,83,58,64,70,59,49,51,48,51,42,46,67,56,54,46,44,51,52,62,70,46,38,73,62,57,64,73,48,58,70,70,59,48,49,52,53,43,53,52,53,50,50,53,51,29,65,62,69,73,51,66,90,89,58,85,58,70,65,53,32,62,76,67,71,48,75,53,64,80,56,45,48,55,50,51,50,53,53,54,64,72,78,104

Secondary structure (DSSP, 8-state):
---HHHHHHHIIIIIIHHHHHTHHHHHTS-HHHHHHHHHHHHHHHHHHHT--TTS--HHHHHHTTPPPHHHHHHHHHHHHHHT-

pLDDT: mean 88.56, std 5.21, range [60.62, 93.69]

Sequence (84 aa):
MFPFRIKLLLYNSLFMSHLSYCHLVWGTTSRTNVNRLLVIQKKMIRMMANIGFYYSTENYFKLYNILKIPCLYRYKLACFYKNL

Radius of gyration: 13.62 Å; Cα contacts (8 Å, |Δi|>4): 36; chains: 1; bounding box: 24×25×44 Å